Protein AF-A0A8T7CVK8-F1 (afdb_monomer_lite)

Foldseek 3Di:
DDDVVVVVVVVVVCVVPVDDDDPFDDDDPVSVVVSVVVVPPD

Secondary structure (DSSP, 8-state):
--HHHHHHHHHHHHHH-SSPPPSS--SSHHHHHHHHHHGGG-

Structure (mmCIF, N/CA/C/O backbone):
data_AF-A0A8T7CVK8-F1
#
_entry.id   AF-A0A8T7CVK8-F1
#
loop_
_atom_site.group_PDB
_atom_site.id
_atom_site.type_symbol
_atom_site.label_atom_id
_atom_site.label_alt_id
_atom_site.label_comp_id
_atom_site.label_asym_id
_atom_site.label_entity_id
_atom_site.label_seq_id
_atom_site.pdbx_PDB_ins_code
_atom_site.Cartn_x
_atom_site.Cartn_y
_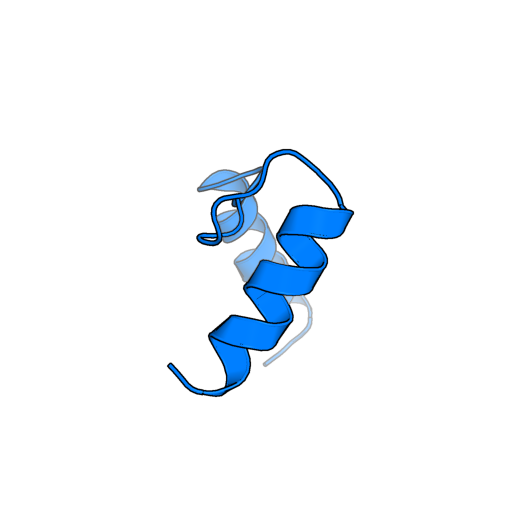atom_site.Cartn_z
_atom_site.occupancy
_atom_site.B_iso_or_equiv
_atom_site.auth_seq_id
_atom_site.auth_comp_id
_atom_site.auth_asym_id
_atom_site.auth_atom_id
_atom_site.pdbx_PDB_model_num
ATOM 1 N N . MET A 1 1 ? -6.017 1.321 22.797 1.00 88.25 1 MET A N 1
ATOM 2 C CA . MET A 1 1 ? -6.686 1.376 21.473 1.00 88.25 1 MET A CA 1
ATOM 3 C C . MET A 1 1 ? -7.817 0.343 21.453 1.00 88.25 1 MET A C 1
ATOM 5 O O . MET A 1 1 ? -7.540 -0.787 21.821 1.00 88.25 1 MET A O 1
ATOM 9 N N . ASN A 1 2 ? -9.069 0.688 21.110 1.00 96.75 2 ASN A N 1
ATOM 1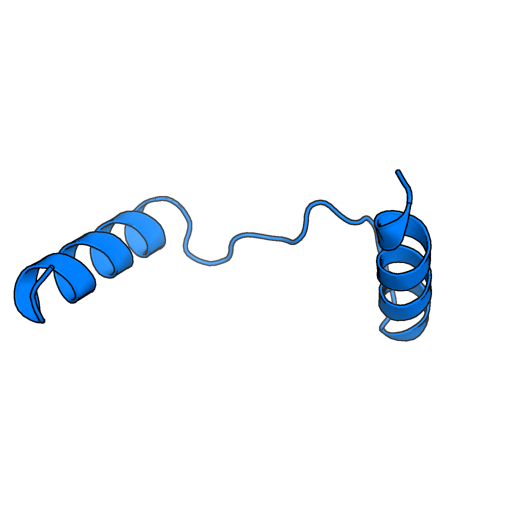0 C CA . ASN A 1 2 ? -10.224 -0.241 21.155 1.00 96.75 2 ASN A CA 1
ATOM 11 C C . ASN A 1 2 ? -10.954 -0.330 19.796 1.00 96.75 2 ASN A C 1
ATOM 13 O O . ASN A 1 2 ? -10.649 0.433 18.880 1.00 96.75 2 ASN A O 1
ATOM 17 N N . LYS A 1 3 ? -11.897 -1.274 19.638 1.00 97.81 3 LYS A N 1
ATOM 18 C CA . LYS A 1 3 ? -12.601 -1.511 18.359 1.00 97.81 3 LYS A CA 1
ATOM 19 C C . LYS A 1 3 ? -13.336 -0.262 17.856 1.00 97.81 3 LYS A C 1
ATOM 21 O O . LYS A 1 3 ? -13.108 0.131 16.721 1.00 97.81 3 LYS A O 1
ATOM 26 N N . GLN A 1 4 ? -14.135 0.377 18.709 1.00 98.25 4 GLN A N 1
ATOM 27 C CA . GLN A 1 4 ? -14.932 1.554 18.348 1.00 98.25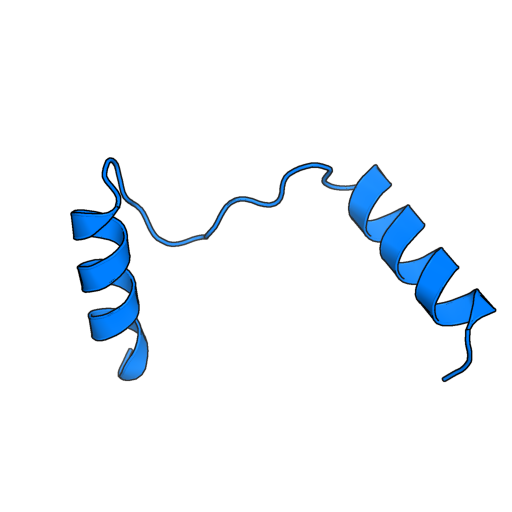 4 GLN A CA 1
ATOM 28 C C . GLN A 1 4 ? -14.061 2.726 17.879 1.00 98.25 4 GLN A C 1
ATOM 30 O O . GLN A 1 4 ? -14.328 3.307 16.834 1.00 98.25 4 GLN A O 1
ATOM 35 N N . LYS A 1 5 ? -12.975 3.027 18.603 1.00 97.88 5 LYS A N 1
ATOM 36 C CA . LYS A 1 5 ? -12.042 4.099 18.231 1.00 97.88 5 LYS A CA 1
ATOM 37 C C . LYS A 1 5 ? -11.349 3.822 16.896 1.00 97.88 5 LYS A C 1
ATOM 39 O O . LYS A 1 5 ? -11.204 4.743 16.105 1.00 97.88 5 LYS A O 1
ATOM 44 N N . ARG A 1 6 ? -10.949 2.574 16.616 1.00 97.81 6 ARG A N 1
ATOM 45 C CA . ARG A 1 6 ? -10.355 2.215 15.312 1.00 97.81 6 ARG A CA 1
ATOM 46 C C . ARG A 1 6 ? -11.343 2.420 14.166 1.00 97.81 6 ARG A C 1
ATOM 48 O O . ARG A 1 6 ? -10.958 2.995 13.156 1.00 97.81 6 ARG A O 1
ATOM 55 N N . THR A 1 7 ? -12.595 1.988 14.334 1.00 98.06 7 THR A N 1
ATOM 56 C CA . THR A 1 7 ? -13.642 2.202 13.325 1.00 98.06 7 THR A CA 1
ATOM 57 C C . THR A 1 7 ? -13.833 3.689 13.050 1.00 98.06 7 THR A C 1
ATOM 59 O O . THR A 1 7 ? -13.780 4.091 11.897 1.00 98.06 7 THR A O 1
ATOM 62 N N . GLU A 1 8 ? -13.965 4.505 14.097 1.00 98.12 8 GLU A N 1
ATOM 63 C CA . GLU A 1 8 ? -14.141 5.954 13.964 1.00 98.12 8 GLU A CA 1
ATOM 64 C C . GLU A 1 8 ? -12.975 6.623 13.218 1.00 98.12 8 GLU A C 1
ATOM 66 O O . GLU A 1 8 ? -13.196 7.456 12.342 1.00 98.12 8 GLU A O 1
ATOM 71 N N . ILE A 1 9 ? -11.731 6.223 13.511 1.00 97.81 9 ILE A N 1
ATOM 72 C CA . ILE A 1 9 ? -10.542 6.734 12.812 1.00 97.81 9 ILE A CA 1
ATOM 73 C C . ILE A 1 9 ? -10.625 6.427 11.312 1.00 97.81 9 ILE A C 1
ATOM 75 O O . ILE A 1 9 ? -10.492 7.336 10.497 1.00 97.81 9 ILE A O 1
ATOM 79 N N . PHE A 1 10 ? -10.874 5.170 10.931 1.00 96.94 10 PHE A N 1
ATOM 80 C CA . PHE A 1 10 ? -10.938 4.796 9.515 1.00 96.94 10 PHE A CA 1
ATOM 81 C C . PHE A 1 10 ? -12.146 5.399 8.791 1.00 96.94 10 PHE A C 1
ATOM 83 O O . PHE A 1 10 ? -12.021 5.741 7.616 1.00 96.94 10 PHE A O 1
ATOM 90 N N . THR A 1 11 ? -13.282 5.581 9.474 1.00 97.69 11 THR A N 1
ATOM 91 C CA . THR A 1 11 ? -14.441 6.297 8.922 1.00 97.69 11 THR A CA 1
ATOM 92 C C . THR A 1 11 ? -14.057 7.724 8.547 1.00 97.69 11 THR A C 1
ATOM 94 O O . THR A 1 11 ? -14.228 8.108 7.393 1.00 97.69 11 THR A O 1
ATOM 97 N N . ARG A 1 12 ? -13.440 8.474 9.468 1.00 97.75 12 ARG A N 1
ATOM 98 C CA . ARG A 1 12 ? -13.007 9.856 9.207 1.00 97.75 12 ARG A CA 1
ATOM 99 C C . ARG A 1 12 ? -11.950 9.943 8.112 1.00 97.75 12 ARG A C 1
ATOM 101 O O . ARG A 1 12 ? -12.046 10.795 7.237 1.00 97.75 12 ARG A O 1
ATOM 108 N N . LEU A 1 13 ? -10.956 9.049 8.120 1.00 97.56 13 LEU A N 1
ATOM 109 C CA . LEU A 1 13 ? -9.932 9.014 7.068 1.00 97.56 13 LEU A CA 1
ATOM 110 C C . LEU A 1 13 ? -10.555 8.764 5.686 1.00 97.56 13 LEU A C 1
ATOM 112 O O . LEU A 1 13 ? -10.185 9.429 4.722 1.00 97.56 13 LEU A O 1
ATOM 116 N N . ARG A 1 14 ? -11.543 7.865 5.599 1.00 96.50 14 ARG A N 1
ATOM 117 C CA . ARG A 1 14 ? -12.277 7.583 4.359 1.00 96.50 14 ARG A CA 1
ATOM 118 C C . ARG A 1 14 ? -13.158 8.750 3.911 1.00 96.50 14 ARG A C 1
ATOM 120 O O . ARG A 1 14 ? -13.304 8.956 2.710 1.00 96.50 14 ARG A O 1
ATOM 127 N N . GLU A 1 15 ? -13.773 9.481 4.839 1.00 97.38 15 GLU A N 1
ATOM 128 C CA . GLU A 1 15 ? -14.549 10.689 4.527 1.00 97.38 15 GLU A CA 1
ATOM 129 C C . GLU A 1 15 ? -13.664 11.796 3.949 1.00 97.38 15 GLU A C 1
ATOM 131 O O . GLU A 1 15 ? -14.061 12.442 2.981 1.00 97.38 15 GLU A O 1
ATOM 136 N N . LEU A 1 16 ? -12.457 11.966 4.498 1.00 97.69 16 LEU A N 1
ATOM 137 C CA . LEU A 1 16 ? -11.483 12.959 4.042 1.00 97.69 16 LEU A CA 1
ATOM 138 C C . LEU A 1 16 ? -10.851 12.595 2.693 1.00 97.69 16 LEU A C 1
ATOM 140 O O . LEU A 1 16 ? -10.699 13.461 1.836 1.00 97.69 16 LEU A O 1
ATOM 144 N N . ASN A 1 17 ? -10.482 11.329 2.488 1.00 96.31 17 ASN A N 1
ATOM 145 C CA . ASN A 1 17 ? -9.952 10.847 1.217 1.00 96.31 17 ASN A CA 1
ATOM 146 C C . ASN A 1 17 ? -10.376 9.394 0.972 1.00 96.31 17 ASN A C 1
ATOM 148 O O . ASN A 1 17 ? -9.851 8.456 1.572 1.00 96.31 17 ASN A O 1
ATOM 152 N N . ARG A 1 18 ? -11.339 9.205 0.064 1.00 93.56 18 ARG A N 1
ATOM 153 C CA . ARG A 1 18 ? -11.922 7.884 -0.224 1.00 93.56 18 ARG A CA 1
ATOM 154 C C . ARG A 1 18 ? -10.952 6.937 -0.922 1.00 93.56 18 ARG A C 1
ATOM 156 O O . ARG A 1 18 ? -11.085 5.726 -0.766 1.00 93.56 18 ARG A O 1
ATOM 163 N N . THR A 1 19 ? -10.028 7.480 -1.705 1.00 95.06 19 THR A N 1
ATOM 164 C CA . THR A 1 19 ? -9.096 6.721 -2.544 1.00 95.06 19 THR A CA 1
ATOM 165 C C . THR A 1 19 ? -7.724 7.388 -2.481 1.00 95.06 19 THR A C 1
ATOM 167 O O . THR A 1 19 ? -7.340 8.062 -3.439 1.00 95.06 19 THR A O 1
ATOM 170 N N . PRO A 1 20 ? -6.999 7.260 -1.353 1.00 94.50 20 PRO A N 1
ATOM 171 C CA . PRO A 1 20 ? -5.665 7.832 -1.234 1.00 94.50 20 PRO A CA 1
ATOM 172 C C . PRO A 1 20 ? -4.745 7.190 -2.283 1.00 94.50 20 PRO A C 1
ATOM 174 O O . PRO A 1 20 ? -4.567 5.968 -2.252 1.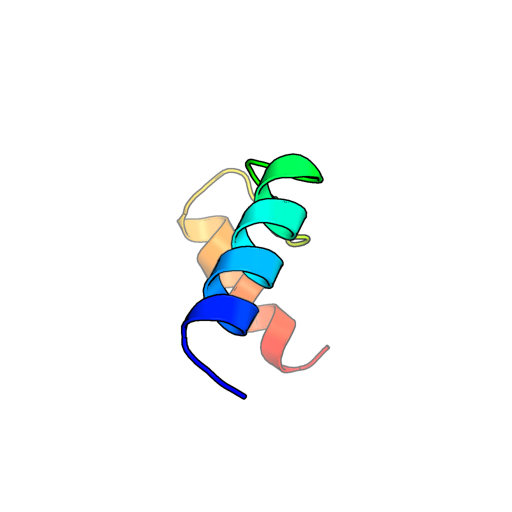00 94.50 20 PRO A O 1
ATOM 177 N N . PRO A 1 21 ? -4.207 7.965 -3.244 1.00 94.19 21 PRO A N 1
ATOM 178 C CA . PRO A 1 21 ? -3.277 7.425 -4.222 1.00 94.19 21 PRO A CA 1
ATOM 179 C C . PRO A 1 21 ? -1.926 7.139 -3.556 1.00 94.19 21 PRO A C 1
ATOM 181 O O . PRO A 1 21 ? -1.599 7.704 -2.513 1.00 94.19 21 PRO A O 1
ATOM 184 N N . SER A 1 22 ? -1.127 6.269 -4.174 1.00 93.69 22 SER A N 1
ATOM 185 C CA . SER A 1 22 ? 0.299 6.204 -3.845 1.00 93.69 22 SER A CA 1
ATOM 186 C C . SER A 1 22 ? 0.978 7.502 -4.288 1.00 93.69 22 SER A C 1
ATOM 188 O O . SER A 1 22 ? 0.593 8.086 -5.299 1.00 93.69 22 SER A O 1
ATOM 190 N N . GLU A 1 23 ? 1.999 7.932 -3.553 1.00 94.88 23 GLU A N 1
ATOM 191 C CA . GLU A 1 23 ? 2.866 9.048 -3.953 1.00 94.88 23 GLU A CA 1
ATOM 192 C C . GLU A 1 23 ? 3.871 8.640 -5.044 1.00 94.88 23 GLU A C 1
ATOM 194 O O . GLU A 1 23 ? 4.482 9.496 -5.681 1.00 94.88 23 GLU A O 1
ATOM 199 N N . LEU A 1 24 ? 4.029 7.333 -5.290 1.00 95.75 24 LEU A N 1
ATOM 200 C CA . LEU A 1 24 ? 4.836 6.823 -6.391 1.00 95.75 24 LEU A CA 1
ATOM 201 C C . LEU A 1 24 ? 4.124 7.093 -7.719 1.00 95.75 24 LEU A C 1
ATOM 203 O O . LEU A 1 24 ? 2.937 6.803 -7.874 1.00 95.75 24 LEU A O 1
ATOM 207 N N . ILE A 1 25 ? 4.867 7.607 -8.695 1.00 94.12 25 ILE A N 1
ATOM 208 C CA . ILE A 1 25 ? 4.377 7.821 -10.059 1.00 94.12 25 ILE A CA 1
ATOM 209 C C . ILE A 1 25 ? 4.549 6.517 -10.844 1.00 94.12 25 ILE A C 1
ATOM 211 O O . ILE A 1 25 ? 5.658 5.995 -10.936 1.00 94.12 25 ILE A O 1
ATOM 215 N N . TYR A 1 26 ? 3.461 5.997 -11.411 1.00 96.62 26 TYR A N 1
ATOM 216 C CA . TYR A 1 26 ? 3.460 4.793 -12.246 1.00 96.62 26 TYR A CA 1
ATOM 217 C C . TYR A 1 26 ? 2.260 4.789 -13.200 1.00 96.62 26 TYR A C 1
ATOM 219 O O . TYR A 1 26 ? 1.208 5.354 -12.898 1.00 96.62 26 TYR A O 1
ATOM 227 N N . GLN A 1 27 ? 2.406 4.119 -14.341 1.00 97.44 27 GLN A N 1
ATOM 228 C CA . GLN A 1 27 ? 1.352 3.923 -15.345 1.00 97.44 27 GLN A CA 1
ATOM 229 C C . GLN A 1 27 ? 1.063 2.441 -15.618 1.00 97.44 27 GLN A C 1
ATOM 231 O O . GLN A 1 27 ? 0.058 2.107 -16.245 1.00 97.44 27 GLN A O 1
ATOM 236 N N . SER A 1 28 ? 1.906 1.534 -15.113 1.00 97.88 28 SER A N 1
ATOM 237 C CA . SER A 1 28 ? 1.723 0.086 -15.230 1.00 97.88 28 SER A CA 1
ATOM 238 C C . SER A 1 28 ? 2.101 -0.651 -13.936 1.00 97.88 28 SER A C 1
ATOM 240 O O . SER A 1 28 ? 2.885 -0.134 -13.136 1.00 97.88 28 SER A O 1
ATOM 242 N N . PRO A 1 29 ? 1.596 -1.884 -13.716 1.00 98.12 29 PRO A N 1
ATOM 243 C CA . PRO A 1 29 ? 2.013 -2.701 -12.573 1.00 98.12 29 PRO A CA 1
ATOM 244 C C . PRO A 1 29 ? 3.524 -2.968 -12.538 1.00 98.12 29 PRO A C 1
ATOM 246 O O . PRO A 1 29 ? 4.106 -3.071 -11.461 1.00 98.12 29 PRO A O 1
ATOM 249 N N . PHE A 1 30 ? 4.165 -3.057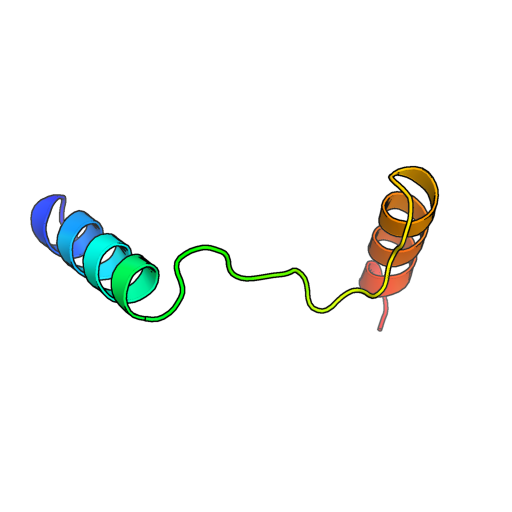 -13.709 1.00 97.88 30 PHE A N 1
ATOM 250 C CA . PHE A 1 30 ? 5.611 -3.234 -13.812 1.00 97.88 30 PHE A CA 1
ATOM 251 C C . PHE A 1 30 ? 6.373 -1.979 -13.365 1.00 97.88 30 PHE A C 1
ATOM 253 O O . PHE A 1 30 ? 7.313 -2.086 -12.585 1.00 97.88 30 PHE A O 1
ATOM 260 N N . GLU A 1 31 ? 5.938 -0.787 -13.780 1.00 97.69 31 GLU A N 1
ATOM 261 C CA . GLU A 1 31 ? 6.527 0.472 -13.302 1.00 97.69 31 GLU A CA 1
ATOM 262 C C . GLU A 1 31 ? 6.369 0.643 -11.791 1.00 97.69 31 GLU A C 1
ATOM 264 O O . GLU A 1 31 ? 7.326 1.029 -11.122 1.00 97.69 31 GLU A O 1
ATOM 269 N N . LEU A 1 32 ? 5.203 0.290 -11.236 1.00 97.25 32 LEU A N 1
ATOM 270 C CA . LEU A 1 32 ? 4.986 0.323 -9.788 1.00 97.25 32 LEU A CA 1
ATOM 271 C C . LEU A 1 32 ? 5.955 -0.612 -9.052 1.00 97.25 32 LEU A C 1
ATOM 273 O O . LEU A 1 32 ? 6.510 -0.228 -8.025 1.00 97.25 32 LEU A O 1
ATOM 277 N N . LEU A 1 33 ? 6.191 -1.817 -9.579 1.00 97.12 33 LEU A N 1
ATOM 278 C CA . LEU A 1 33 ? 7.153 -2.756 -9.001 1.00 97.12 33 LEU A CA 1
ATOM 279 C C . LEU A 1 33 ? 8.557 -2.141 -8.923 1.00 97.12 33 LEU A C 1
ATOM 281 O O . LEU A 1 33 ? 9.194 -2.204 -7.872 1.00 97.12 33 LEU A O 1
ATOM 285 N N . ILE A 1 34 ? 9.026 -1.517 -10.006 1.00 95.38 34 ILE A N 1
ATOM 286 C CA . ILE A 1 34 ? 10.337 -0.856 -10.028 1.00 95.38 34 ILE A CA 1
ATOM 287 C C . ILE A 1 34 ? 10.368 0.343 -9.072 1.00 95.38 34 ILE A C 1
ATOM 289 O O . ILE A 1 34 ? 11.324 0.482 -8.310 1.00 95.38 34 ILE A O 1
ATOM 293 N N . ALA A 1 35 ? 9.317 1.169 -9.049 1.00 96.00 35 ALA A N 1
ATOM 294 C CA . ALA A 1 35 ? 9.225 2.326 -8.159 1.00 96.00 35 A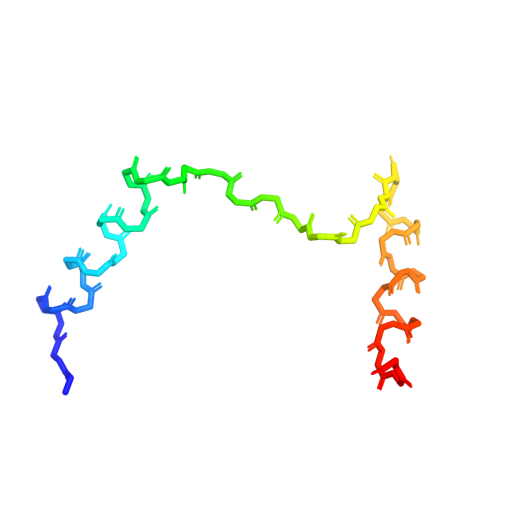LA A CA 1
ATOM 295 C C . ALA A 1 35 ? 9.331 1.928 -6.674 1.00 96.00 35 ALA A C 1
ATOM 297 O O . ALA A 1 35 ? 10.037 2.585 -5.912 1.00 96.00 35 ALA A O 1
ATOM 298 N N . VAL A 1 36 ? 8.699 0.819 -6.273 1.00 95.81 36 VAL A N 1
ATOM 299 C CA . VAL A 1 36 ? 8.780 0.281 -4.902 1.00 95.81 36 VAL A CA 1
ATOM 300 C C . VAL A 1 36 ? 10.175 -0.262 -4.574 1.00 95.81 36 VAL A C 1
ATOM 302 O O . VAL A 1 36 ? 10.660 -0.085 -3.459 1.00 95.81 36 VAL A O 1
ATOM 305 N N . ILE A 1 37 ? 10.849 -0.915 -5.527 1.00 95.50 37 ILE A N 1
ATOM 306 C CA . ILE A 1 37 ? 12.222 -1.406 -5.314 1.00 95.50 37 ILE A CA 1
ATOM 307 C C . ILE A 1 37 ? 13.175 -0.229 -5.068 1.00 95.50 37 ILE A C 1
ATOM 309 O O . ILE A 1 37 ? 14.010 -0.290 -4.166 1.00 95.50 37 ILE A O 1
ATOM 313 N N . LEU A 1 38 ? 13.027 0.857 -5.833 1.00 94.62 38 LEU A N 1
ATOM 314 C CA . LEU A 1 38 ? 13.858 2.053 -5.692 1.00 94.62 38 LEU A CA 1
ATOM 315 C C . LEU A 1 38 ? 13.553 2.852 -4.416 1.00 94.62 38 LEU A C 1
ATOM 317 O O . LEU A 1 38 ? 14.453 3.493 -3.879 1.00 94.62 38 LEU A O 1
ATOM 321 N N . SER A 1 39 ? 12.326 2.793 -3.887 1.00 93.00 39 SER A N 1
ATOM 322 C CA . SER A 1 39 ? 11.962 3.531 -2.669 1.00 93.00 39 SER A CA 1
ATOM 323 C C . SER A 1 39 ? 12.599 2.976 -1.390 1.00 93.00 39 SER A C 1
ATOM 325 O O . SER A 1 39 ? 12.545 3.625 -0.353 1.00 93.00 39 SER A O 1
ATOM 327 N N . ALA A 1 40 ? 13.181 1.774 -1.425 1.00 86.50 40 ALA A N 1
ATOM 328 C CA . ALA A 1 40 ? 13.736 1.112 -0.243 1.00 86.50 40 ALA A CA 1
ATOM 329 C C . ALA A 1 40 ? 15.046 1.736 0.291 1.00 86.50 40 ALA A C 1
ATOM 331 O O . ALA A 1 40 ? 15.506 1.334 1.359 1.00 86.50 40 ALA A O 1
ATOM 332 N N . GLN A 1 41 ? 15.665 2.672 -0.440 1.00 67.31 41 GLN A N 1
ATOM 333 C CA . GLN A 1 41 ? 16.968 3.273 -0.098 1.00 67.31 41 GLN A CA 1
ATOM 334 C C . GLN A 1 41 ? 17.026 4.802 -0.281 1.00 67.31 41 GLN A C 1
ATOM 336 O O . GLN A 1 41 ? 18.119 5.368 -0.228 1.00 67.31 41 GLN A O 1
ATOM 341 N N . ALA A 1 42 ? 15.885 5.448 -0.538 1.00 58.12 42 ALA A N 1
ATOM 342 C CA . ALA A 1 42 ? 15.790 6.902 -0.683 1.00 58.12 42 ALA A CA 1
ATOM 343 C C . ALA A 1 42 ? 15.697 7.617 0.674 1.00 58.12 42 ALA A C 1
ATOM 345 O O . ALA A 1 42 ? 15.144 7.016 1.625 1.00 58.12 42 ALA A O 1
#

Radius of gyration: 15.29 Å; chains: 1; bounding box: 32×16×37 Å

pLDDT: mean 94.44, std 7.56, range [58.12, 98.25]

Sequence (42 aa):
MNKQKRTEIFTRLRELNRTPPSELIYQSPFELLIAVILSAQA